Protein AF-A0A3C0GUS6-F1 (afdb_monomer)

Secondary structure (DSSP, 8-state):
---------------------------------PPPP-PPP--PPP-PPPPPPPPPPTTHHHHHTTHHHHHHTT-S-TT-EEEEEES---TT-TTTTTTEEEEEE-S-TTTS-TTSS-SS-HHHHHHHHHHPPPBTTB---S-TT-EEEEEE-S-SSPPPP-SSSS------

Solvent-accessible surface area (backbone atoms only — not comparable to full-atom values): 11322 Å² total; per-residue (Å²): 137,90,84,88,88,81,89,86,89,88,86,91,89,89,90,86,87,86,90,86,87,84,88,89,86,84,88,86,81,93,65,88,75,72,76,74,84,79,72,75,74,84,75,75,75,81,79,72,73,82,77,77,76,80,77,77,60,97,61,38,72,35,61,78,67,47,28,56,61,41,40,74,72,69,52,25,39,66,94,41,76,47,78,45,81,29,32,13,42,51,49,78,36,87,36,29,51,96,30,52,78,45,80,45,75,64,67,63,66,90,84,31,78,75,91,48,58,34,81,70,46,59,25,31,54,52,46,36,50,45,26,5,35,61,50,93,92,45,84,39,24,56,20,44,48,20,32,34,36,27,36,17,69,49,68,69,65,79,75,83,80,85,81,78,82,81,73,75,85,83,81,116

Nearest PDB structures (foldseek):
  7xr8-assembly1_A  TM=8.542E-01  e=1.790E-05  Thermaerobacillus caldiproteolyticus
  2x8j-assembly3_A  TM=8.701E-01  e=3.747E-05  Shouchella clausii
  2wwt-assembly3_D  TM=8.709E-01  e=3.747E-05  Shouchella clausii
  2x8j-assembly3_B  TM=8.499E-01  e=3.276E-05  Shouchella clausii
  2wwt-assembly2_E  TM=7.824E-01  e=9.589E-05  Shouchella clausii

Foldseek 3Di:
DDDDDDDDDDDDDDDDDDDDDDDDDDDDDDDPPPDDPPDPDPDDPPPDDPDDPDDDDLCVLCVVVVLVVCVVVVNQAAPAEDEQEEQFAQCVDVQNPVQEPEQAEPDPVVQAPPVGGGLPCPSNVVCFQDAGPDDDPRNTHSRVNYHYYYYRQDGNDDDDDPVPPPDDDRDD

pLDDT: mean 81.2, std 20.74, range [37.84, 98.75]

Radius of gyration: 34.0 Å; Cα contacts (8 Å, |Δi|>4): 224; chains: 1; bounding box: 56×94×73 Å

Structure (mmCIF, N/CA/C/O backbone):
data_AF-A0A3C0GUS6-F1
#
_entry.id   AF-A0A3C0GUS6-F1
#
loop_
_atom_site.group_PDB
_atom_site.id
_atom_site.type_symbol
_atom_site.label_atom_id
_atom_site.label_alt_id
_atom_site.label_comp_id
_atom_site.label_asym_id
_atom_site.label_entity_id
_atom_site.label_seq_id
_atom_site.pdbx_PDB_ins_code
_atom_site.Cartn_x
_atom_site.Cartn_y
_atom_site.Cartn_z
_atom_site.occupancy
_atom_site.B_iso_or_equiv
_atom_site.auth_seq_id
_atom_site.auth_comp_id
_atom_site.auth_asym_id
_atom_site.auth_atom_id
_atom_site.pdbx_PDB_model_num
ATOM 1 N N . MET A 1 1 ? -21.646 43.587 -47.429 1.00 38.09 1 MET A N 1
ATOM 2 C CA . MET A 1 1 ? -21.724 44.963 -46.894 1.00 38.09 1 MET A CA 1
ATOM 3 C C . MET A 1 1 ? -21.022 44.963 -45.548 1.00 38.09 1 MET A C 1
ATOM 5 O O . MET A 1 1 ? -21.454 44.274 -44.637 1.00 38.09 1 MET A O 1
ATOM 9 N N . ASN A 1 2 ? -19.867 45.623 -45.505 1.00 40.91 2 ASN A N 1
ATOM 10 C CA . ASN A 1 2 ? -18.884 45.625 -44.420 1.00 40.91 2 ASN A CA 1
ATOM 11 C C . ASN A 1 2 ? -19.363 46.454 -43.227 1.00 40.91 2 ASN A C 1
ATOM 13 O O . ASN A 1 2 ? -19.901 47.526 -43.487 1.00 40.91 2 ASN A O 1
ATOM 17 N N . LYS A 1 3 ? -19.004 46.072 -41.988 1.00 41.75 3 LYS A N 1
ATOM 18 C CA . LYS A 1 3 ? -18.404 46.990 -40.993 1.00 41.75 3 LYS A CA 1
ATOM 19 C C . LYS A 1 3 ? -17.460 46.227 -40.054 1.00 41.75 3 LYS A C 1
ATOM 21 O O . LYS A 1 3 ? -17.866 45.294 -39.374 1.00 41.75 3 LYS A O 1
ATOM 26 N N . ALA A 1 4 ? -16.198 46.647 -40.071 1.00 43.91 4 ALA A N 1
ATOM 27 C CA . ALA A 1 4 ? -15.125 46.238 -39.174 1.00 43.91 4 ALA A CA 1
ATOM 28 C C . ALA A 1 4 ? -15.256 46.936 -37.808 1.00 43.91 4 ALA A C 1
ATOM 30 O O . ALA A 1 4 ? -15.737 48.068 -37.746 1.00 43.91 4 ALA A O 1
ATOM 31 N N . VAL A 1 5 ? -14.763 46.303 -36.740 1.00 48.53 5 VAL A N 1
ATOM 32 C CA . VAL A 1 5 ? -14.508 46.958 -35.448 1.00 48.53 5 VAL A CA 1
ATOM 33 C C . VAL A 1 5 ? -13.008 46.879 -35.168 1.00 48.53 5 VAL A C 1
ATOM 35 O O . VAL A 1 5 ? -12.436 45.796 -35.084 1.00 48.53 5 VAL A O 1
ATOM 38 N N . VAL A 1 6 ? -12.381 48.053 -35.084 1.00 43.66 6 VAL A N 1
ATOM 39 C CA . VAL A 1 6 ? -10.967 48.298 -34.760 1.00 43.66 6 VAL A CA 1
ATOM 40 C C . VAL A 1 6 ? -10.899 48.802 -33.314 1.00 43.66 6 VAL A C 1
ATOM 42 O O . VAL A 1 6 ? -11.715 49.633 -32.924 1.00 43.66 6 VAL A O 1
ATOM 45 N N . GLY A 1 7 ? -9.955 48.280 -32.523 1.00 43.81 7 GLY A N 1
ATOM 46 C CA . GLY A 1 7 ? -9.803 48.566 -31.088 1.00 43.81 7 GLY A CA 1
ATOM 47 C C . GLY A 1 7 ? -8.958 49.794 -30.728 1.00 43.81 7 GLY A C 1
ATOM 48 O O . GLY A 1 7 ? -8.602 50.574 -31.607 1.00 43.81 7 GLY A O 1
ATOM 49 N N . ARG A 1 8 ? -8.604 49.925 -29.433 1.00 46.56 8 ARG A N 1
ATOM 50 C CA . ARG A 1 8 ? -7.311 50.440 -28.914 1.00 46.56 8 ARG A CA 1
ATOM 51 C C . ARG A 1 8 ? -7.270 50.548 -27.378 1.00 46.56 8 ARG A C 1
ATOM 53 O O . ARG A 1 8 ? -8.176 51.082 -26.752 1.00 46.56 8 ARG A O 1
ATOM 60 N N . THR A 1 9 ? -6.157 50.071 -26.827 1.00 46.44 9 THR A N 1
ATOM 61 C CA . THR A 1 9 ? -5.651 50.143 -25.444 1.00 46.44 9 THR A CA 1
ATOM 62 C C . THR A 1 9 ? -5.102 51.534 -25.089 1.00 46.44 9 THR A C 1
ATOM 64 O O . THR A 1 9 ? -4.479 52.148 -25.953 1.00 46.44 9 THR A O 1
ATOM 67 N N . VAL A 1 10 ? -5.209 51.982 -23.824 1.00 44.97 10 VAL A N 1
ATOM 68 C CA . VAL A 1 10 ? -4.349 53.038 -23.232 1.00 44.97 10 VAL A CA 1
ATOM 69 C C . VAL A 1 10 ? -4.018 52.716 -21.761 1.00 44.97 10 VAL A C 1
ATOM 71 O O . VAL A 1 10 ? -4.896 52.354 -20.983 1.00 44.97 10 VAL A O 1
ATOM 74 N N . LEU A 1 11 ? -2.730 52.850 -21.427 1.00 44.00 11 LEU A N 1
ATOM 75 C CA . LEU A 1 11 ? -2.020 52.618 -20.159 1.00 44.00 11 LEU A CA 1
ATOM 76 C C . LEU A 1 11 ? -1.743 53.974 -19.467 1.00 44.00 11 LEU A C 1
ATOM 78 O O . LEU A 1 11 ? -1.388 54.915 -20.176 1.00 44.00 11 LEU A O 1
ATOM 82 N N . VAL A 1 12 ? -1.825 54.089 -18.131 1.00 42.38 12 VAL A N 1
ATOM 83 C CA . VAL A 1 12 ? -1.342 55.277 -17.380 1.00 42.38 12 VAL A CA 1
ATOM 84 C C . VAL A 1 12 ? -0.708 54.873 -16.038 1.00 42.38 12 VAL A C 1
ATOM 86 O O . VAL A 1 12 ? -1.315 54.152 -15.250 1.00 42.38 12 VAL A O 1
ATOM 89 N N . THR A 1 13 ? 0.494 55.394 -15.774 1.00 44.88 13 THR A N 1
ATOM 90 C CA . THR A 1 13 ? 1.294 55.281 -14.538 1.00 44.88 13 THR A CA 1
ATOM 91 C C . THR A 1 13 ? 1.721 56.683 -14.082 1.00 44.88 13 THR A C 1
ATOM 93 O O . THR A 1 13 ? 2.068 57.481 -14.949 1.00 44.88 13 THR A O 1
ATOM 96 N N . ALA A 1 14 ? 1.752 56.949 -12.761 1.00 45.97 14 ALA A N 1
ATOM 97 C CA . ALA A 1 14 ? 2.754 57.755 -12.013 1.00 45.97 14 ALA A CA 1
ATOM 98 C C . ALA A 1 14 ? 2.178 58.427 -10.745 1.00 45.97 14 ALA A C 1
ATOM 100 O O . ALA A 1 14 ? 1.131 59.061 -10.825 1.00 45.97 14 ALA A O 1
ATOM 101 N N . MET A 1 15 ? 2.926 58.416 -9.625 1.00 41.88 15 MET A N 1
ATOM 102 C CA . MET A 1 15 ? 3.077 59.601 -8.755 1.00 41.88 15 MET A CA 1
ATOM 103 C C . MET A 1 15 ? 4.264 59.474 -7.776 1.00 41.88 15 MET A C 1
ATOM 105 O O . MET A 1 15 ? 4.502 58.413 -7.208 1.00 41.88 15 MET A O 1
ATOM 109 N N . ALA A 1 16 ? 4.994 60.580 -7.606 1.00 52.34 16 ALA A N 1
ATOM 110 C CA . ALA A 1 16 ? 6.194 60.771 -6.786 1.00 52.34 16 ALA A CA 1
ATOM 111 C C . ALA A 1 16 ? 5.937 61.808 -5.675 1.00 52.34 16 ALA A C 1
ATOM 113 O O . ALA A 1 16 ? 5.039 62.636 -5.826 1.00 52.34 16 ALA A O 1
ATOM 114 N N . ALA A 1 17 ? 6.765 61.841 -4.622 1.00 45.72 17 ALA A N 1
ATOM 115 C CA . ALA A 1 17 ? 6.873 63.005 -3.734 1.00 45.72 17 ALA A CA 1
ATOM 116 C C . ALA A 1 17 ? 8.248 63.090 -3.040 1.00 45.72 17 ALA A C 1
ATOM 118 O O . ALA A 1 17 ? 8.704 62.141 -2.408 1.00 45.72 17 ALA A O 1
ATOM 119 N N . ALA A 1 18 ? 8.870 64.264 -3.153 1.00 55.72 18 ALA A N 1
ATOM 120 C CA . ALA A 1 18 ? 9.989 64.767 -2.357 1.00 55.72 18 ALA A CA 1
ATOM 121 C C . ALA A 1 18 ? 9.461 65.874 -1.429 1.00 55.72 18 ALA A C 1
ATOM 123 O O . ALA A 1 18 ? 8.447 66.468 -1.777 1.00 55.72 18 ALA A O 1
ATOM 124 N N . LEU A 1 19 ? 10.152 66.209 -0.330 1.00 41.78 19 LEU A N 1
ATOM 125 C CA . LEU A 1 19 ? 10.257 67.593 0.165 1.00 41.78 19 LEU A CA 1
ATOM 126 C C . LEU A 1 19 ? 11.369 67.736 1.224 1.00 41.78 19 LEU A C 1
ATOM 128 O O . LEU A 1 19 ? 11.592 66.866 2.061 1.00 41.78 19 LEU A O 1
ATOM 132 N N . SER A 1 20 ? 12.064 68.863 1.136 1.00 59.78 20 SER A N 1
ATOM 133 C CA . SER A 1 20 ? 13.249 69.300 1.874 1.00 59.78 20 SER A CA 1
ATOM 134 C C . SER A 1 20 ? 12.923 70.313 2.980 1.00 59.78 20 SER A C 1
ATOM 136 O O . SER A 1 20 ? 11.960 71.060 2.831 1.00 59.78 20 SER A O 1
ATOM 138 N N . ALA A 1 21 ? 13.847 70.466 3.940 1.00 45.97 21 ALA A N 1
ATOM 139 C CA . ALA A 1 21 ? 14.522 71.735 4.291 1.00 45.97 21 ALA A CA 1
ATOM 140 C C . ALA A 1 21 ? 14.531 72.163 5.777 1.00 45.97 21 ALA A C 1
ATOM 142 O O . ALA A 1 21 ? 13.594 71.928 6.533 1.00 45.97 21 ALA A O 1
ATOM 143 N N . CYS A 1 22 ? 15.590 72.944 6.058 1.00 56.81 22 CYS A N 1
ATOM 144 C CA . CYS A 1 22 ? 15.828 73.916 7.138 1.00 56.81 22 CYS A CA 1
ATOM 145 C C . CYS A 1 22 ? 16.492 73.368 8.425 1.00 56.81 22 CYS A C 1
ATOM 147 O O . CYS A 1 22 ? 15.907 72.554 9.120 1.00 56.81 22 CYS A O 1
ATOM 149 N N . GLY A 1 23 ? 17.708 73.745 8.847 1.00 43.59 23 GLY A N 1
ATOM 150 C CA . GLY A 1 23 ? 18.653 74.769 8.382 1.00 43.59 23 GLY A CA 1
ATOM 151 C C . GLY A 1 23 ? 18.682 76.018 9.276 1.00 43.59 23 GLY A C 1
ATOM 152 O O . GLY A 1 23 ? 18.129 77.041 8.894 1.00 43.59 23 GLY A O 1
ATOM 153 N N . GLY A 1 24 ? 19.357 75.965 10.432 1.00 47.25 24 GLY A N 1
ATOM 154 C CA . GLY A 1 24 ? 19.627 77.146 11.264 1.00 47.25 24 GLY A CA 1
ATOM 155 C C . GLY A 1 24 ? 20.626 76.862 12.391 1.00 47.25 24 GLY A C 1
ATOM 156 O O . GLY A 1 24 ? 20.391 75.987 13.217 1.00 47.25 24 GLY A O 1
ATOM 157 N N . GLY A 1 25 ? 21.742 77.595 12.426 1.00 40.59 25 GLY A N 1
ATOM 158 C CA . GLY A 1 25 ? 22.754 77.524 13.482 1.00 40.59 25 GLY A CA 1
ATOM 159 C C . GLY A 1 25 ? 23.544 78.831 13.583 1.00 40.59 25 GLY A C 1
ATOM 160 O O . GLY A 1 25 ? 23.851 79.444 12.562 1.00 40.59 25 GLY A O 1
ATOM 161 N N . GLY A 1 26 ? 23.873 79.250 14.810 1.00 37.84 26 GLY A N 1
ATOM 162 C CA . GLY A 1 26 ? 24.715 80.418 15.067 1.00 37.84 26 GLY A CA 1
ATOM 163 C C . GLY A 1 26 ? 25.131 80.581 16.536 1.00 37.84 26 GLY A C 1
ATOM 164 O O . GLY A 1 26 ? 24.292 80.877 17.376 1.00 37.84 26 GLY A O 1
ATOM 165 N N . GLY A 1 27 ? 26.445 80.468 16.790 1.00 38.03 27 GLY A N 1
ATOM 166 C CA . GLY A 1 27 ? 27.194 81.322 17.729 1.00 38.03 27 GLY A CA 1
ATOM 167 C C . GLY A 1 27 ? 27.599 80.762 19.105 1.00 38.03 27 GLY A C 1
ATOM 168 O O . GLY A 1 27 ? 26.761 80.659 19.989 1.00 38.03 27 GLY A O 1
ATOM 169 N N . GLY A 1 28 ? 28.915 80.582 19.330 1.00 43.00 28 GLY A N 1
ATOM 170 C CA . GLY A 1 28 ? 29.538 80.856 20.642 1.00 43.00 28 GLY A CA 1
ATOM 171 C C . GLY A 1 28 ? 30.415 79.770 21.295 1.00 43.00 28 GLY A C 1
ATOM 172 O O . GLY A 1 28 ? 29.927 78.962 22.067 1.00 43.00 28 GLY A O 1
ATOM 173 N N . SER A 1 29 ? 31.729 79.848 21.055 1.00 47.28 29 SER A N 1
ATOM 174 C CA . SER A 1 29 ? 32.844 79.655 22.011 1.00 47.28 29 SER A CA 1
ATOM 175 C C . SER A 1 29 ? 32.911 78.427 22.956 1.00 47.28 29 SER A C 1
ATOM 177 O O . SER A 1 29 ? 32.345 78.410 24.041 1.00 47.28 29 SER A O 1
ATOM 179 N N . ASN A 1 30 ? 33.799 77.489 22.598 1.00 47.06 30 ASN A N 1
ATOM 180 C CA . ASN A 1 30 ? 34.805 76.786 23.428 1.00 47.06 30 ASN A CA 1
ATOM 181 C C . ASN A 1 30 ? 34.423 76.113 24.764 1.00 47.06 30 ASN A C 1
ATOM 183 O O . ASN A 1 30 ? 35.280 75.970 25.638 1.00 47.06 30 ASN A O 1
ATOM 187 N N . VAL A 1 31 ? 33.212 75.585 24.902 1.00 46.47 31 VAL A N 1
ATOM 188 C CA . VAL A 1 31 ? 32.978 74.463 25.825 1.00 46.47 31 VAL A CA 1
ATOM 189 C C . VAL A 1 31 ? 33.276 73.183 25.046 1.00 46.47 31 VAL A C 1
ATOM 191 O O . VAL A 1 31 ? 32.779 73.020 23.931 1.00 46.47 31 VAL A O 1
ATOM 194 N N . ARG A 1 32 ? 34.092 72.267 25.586 1.00 45.47 32 ARG A N 1
ATOM 195 C CA . ARG A 1 32 ? 34.068 70.882 25.097 1.00 45.47 32 ARG A CA 1
ATOM 196 C C . ARG A 1 32 ? 32.645 70.376 25.322 1.00 45.47 32 ARG A C 1
ATOM 198 O O . ARG A 1 32 ? 32.280 70.057 26.447 1.00 45.47 32 ARG A O 1
ATOM 205 N N . VAL A 1 33 ? 31.830 70.373 24.272 1.00 55.00 33 VAL A N 1
ATOM 206 C CA . VAL A 1 33 ? 30.597 69.595 24.261 1.00 55.00 33 VAL A CA 1
ATOM 207 C C . VAL A 1 33 ? 31.069 68.162 24.115 1.00 55.00 33 VAL A C 1
ATOM 209 O O . VAL A 1 33 ? 31.346 67.703 23.007 1.00 55.00 33 VAL A O 1
ATOM 212 N N . ASP A 1 34 ? 31.253 67.482 25.242 1.00 61.50 34 ASP A N 1
ATOM 213 C CA . ASP A 1 34 ? 31.293 66.030 25.201 1.00 61.50 34 ASP A CA 1
ATOM 214 C C . ASP A 1 34 ? 29.993 65.590 24.508 1.00 61.50 34 ASP A C 1
ATOM 216 O O . ASP A 1 34 ? 28.919 66.097 24.861 1.00 61.50 34 ASP A O 1
ATOM 220 N N . PRO A 1 35 ? 30.061 64.750 23.459 1.00 67.44 35 PRO A N 1
ATOM 221 C CA . PRO A 1 35 ? 28.858 64.325 22.769 1.00 67.44 35 PRO A CA 1
ATOM 222 C C . PRO A 1 35 ? 27.906 63.710 23.803 1.00 67.44 35 PRO A C 1
ATOM 224 O O . PRO A 1 35 ? 28.364 62.951 24.666 1.00 67.44 35 PRO A O 1
ATOM 227 N N . PRO A 1 36 ? 26.597 64.031 23.756 1.00 66.88 36 PRO A N 1
ATOM 228 C CA . PRO A 1 36 ? 25.639 63.356 24.614 1.00 66.88 36 PRO A CA 1
ATOM 229 C C . PRO A 1 36 ? 25.798 61.844 24.412 1.00 66.88 36 PRO A C 1
ATOM 231 O O . PRO A 1 36 ? 26.116 61.423 23.293 1.00 66.88 36 PRO A O 1
ATOM 234 N N . PRO A 1 37 ? 25.604 61.021 25.458 1.00 70.44 37 PRO A N 1
ATOM 235 C CA . PRO A 1 37 ? 25.671 59.575 25.321 1.00 70.44 37 PRO A CA 1
ATOM 236 C C . PRO A 1 37 ? 24.841 59.144 24.111 1.00 70.44 37 PRO A C 1
ATOM 238 O O . PRO A 1 37 ? 23.633 59.388 24.070 1.00 70.44 37 PRO A O 1
ATOM 241 N N . VAL A 1 38 ? 25.488 58.559 23.099 1.00 64.81 38 VAL A N 1
ATOM 242 C CA . VAL A 1 38 ? 24.761 57.995 21.963 1.00 64.81 38 VAL A CA 1
ATOM 243 C C . VAL A 1 38 ? 23.914 56.862 22.519 1.00 64.81 38 VAL A C 1
ATOM 245 O O . VAL A 1 38 ? 24.427 55.858 23.011 1.00 64.81 38 VAL A O 1
ATOM 248 N N . THR A 1 39 ? 22.598 57.049 22.521 1.00 64.31 39 THR A N 1
ATOM 249 C CA . THR A 1 39 ? 21.688 55.945 22.800 1.00 64.31 39 THR A CA 1
ATOM 250 C C . THR A 1 39 ? 21.910 54.930 21.679 1.00 64.31 39 THR A C 1
ATOM 252 O O . THR A 1 39 ? 21.934 55.334 20.511 1.00 64.31 39 THR A O 1
ATOM 255 N N . PRO A 1 40 ? 22.118 53.637 21.982 1.00 70.50 40 PRO A N 1
ATOM 256 C CA . PRO A 1 40 ? 22.145 52.622 20.942 1.00 70.50 40 PRO A CA 1
ATOM 257 C C . PRO A 1 40 ? 20.878 52.767 20.087 1.00 70.50 40 PRO A C 1
ATOM 259 O O . PRO A 1 40 ? 19.811 53.031 20.656 1.00 70.50 40 PRO A O 1
ATOM 262 N N . PRO A 1 41 ? 20.959 52.628 18.751 1.00 71.00 41 PRO A N 1
ATOM 263 C CA . PRO A 1 41 ? 19.758 52.597 17.927 1.00 71.00 41 PRO A CA 1
ATOM 264 C C . PRO A 1 41 ? 18.796 51.549 18.505 1.00 71.00 41 PRO A C 1
ATOM 266 O O . PRO A 1 41 ? 19.272 50.501 18.957 1.00 71.00 41 PRO A O 1
ATOM 269 N N . PRO A 1 42 ? 17.476 51.816 18.543 1.00 66.25 42 PRO A N 1
ATOM 270 C CA . PRO A 1 42 ? 16.517 50.860 19.073 1.00 66.25 42 PRO A CA 1
ATOM 271 C C . PRO A 1 42 ? 16.723 49.533 18.349 1.00 66.25 42 PRO A C 1
ATOM 273 O O . PRO A 1 42 ? 16.567 49.442 17.130 1.00 66.25 42 PRO A O 1
ATOM 276 N N . THR A 1 43 ? 17.140 48.514 19.095 1.00 60.91 43 THR A N 1
ATOM 277 C CA . THR A 1 43 ? 17.227 47.160 18.575 1.00 60.91 43 THR A CA 1
ATOM 278 C C . THR A 1 43 ? 15.809 46.755 18.207 1.00 60.91 43 THR A C 1
ATOM 280 O O . THR A 1 43 ? 14.924 46.693 19.060 1.00 60.91 43 THR A O 1
ATOM 283 N N . THR A 1 44 ? 15.560 46.531 16.916 1.00 61.56 44 THR A N 1
ATOM 284 C CA . THR A 1 44 ? 14.322 45.887 16.480 1.00 61.56 44 THR A CA 1
ATOM 285 C C . THR A 1 44 ? 14.178 44.591 17.278 1.00 61.56 44 THR A C 1
ATOM 287 O O . THR A 1 44 ? 15.144 43.817 17.306 1.00 61.56 44 THR A O 1
ATOM 290 N N . PRO A 1 45 ? 13.035 44.345 17.947 1.00 68.31 45 PRO A N 1
ATOM 291 C CA . PRO A 1 45 ? 12.797 43.078 18.617 1.00 68.31 45 PRO A CA 1
ATOM 292 C C . PRO A 1 45 ? 13.096 41.930 17.648 1.00 68.31 45 PRO A C 1
ATOM 294 O O . PRO A 1 45 ? 12.747 42.048 16.469 1.00 68.31 45 PRO A O 1
ATOM 297 N N . PRO A 1 46 ? 13.738 40.840 18.100 1.00 63.84 46 PRO A N 1
ATOM 298 C CA . PRO A 1 46 ? 13.943 39.678 17.255 1.00 63.84 46 PRO A CA 1
ATOM 299 C C . PRO A 1 46 ? 12.586 39.235 16.710 1.00 63.84 46 PRO A C 1
ATOM 301 O O . PRO A 1 46 ? 11.699 38.862 17.478 1.00 63.84 46 PRO A O 1
ATOM 304 N N . THR A 1 47 ? 12.400 39.290 15.394 1.00 63.81 47 THR A N 1
ATOM 305 C CA . THR A 1 47 ? 11.271 38.621 14.758 1.00 63.81 47 THR A CA 1
ATOM 306 C C . THR A 1 47 ? 11.529 37.130 14.899 1.00 63.81 47 THR A C 1
ATOM 308 O O . THR A 1 47 ? 12.373 36.556 14.214 1.00 63.81 47 THR A O 1
ATOM 311 N N . THR A 1 48 ? 10.867 36.494 15.865 1.00 64.75 48 THR A N 1
ATOM 312 C CA . THR A 1 48 ? 10.908 35.037 15.975 1.00 64.75 48 THR A CA 1
ATOM 313 C C . THR A 1 48 ? 10.337 34.471 14.673 1.00 64.75 48 THR A C 1
ATOM 315 O O . THR A 1 48 ? 9.237 34.876 14.284 1.00 64.75 48 THR A O 1
ATOM 318 N N . PRO A 1 49 ? 11.057 33.579 13.968 1.00 69.56 49 PRO A N 1
ATOM 319 C CA . PRO A 1 49 ? 10.484 32.869 12.836 1.00 69.56 49 PRO A CA 1
ATOM 320 C C . PRO A 1 49 ? 9.180 32.197 13.279 1.00 69.56 49 PRO A C 1
ATOM 322 O O . PRO A 1 49 ? 9.131 31.697 14.409 1.00 69.56 49 PRO A O 1
ATOM 325 N N . PRO A 1 50 ? 8.127 32.177 12.444 1.00 72.38 50 PRO A N 1
ATOM 326 C CA . PRO A 1 50 ? 6.906 31.467 12.789 1.00 72.38 50 PRO A CA 1
ATOM 327 C C . PRO A 1 50 ? 7.261 30.024 13.157 1.00 72.38 50 PRO A C 1
ATOM 329 O O . PRO A 1 50 ? 7.963 29.333 12.415 1.00 72.38 50 PRO A O 1
ATOM 332 N N . THR A 1 51 ? 6.827 29.588 14.337 1.00 77.44 51 THR A N 1
ATOM 333 C CA . THR A 1 51 ? 7.044 28.221 14.802 1.00 77.44 51 THR A CA 1
ATOM 334 C C . THR A 1 51 ? 6.341 27.264 13.847 1.00 77.44 51 THR A C 1
ATOM 336 O O . THR A 1 51 ? 5.140 27.383 13.601 1.00 77.44 51 THR A O 1
ATOM 339 N N . LYS A 1 52 ? 7.101 26.317 13.285 1.00 78.12 52 LYS A N 1
ATOM 340 C CA . LYS A 1 52 ? 6.552 25.231 12.467 1.00 78.12 52 LYS A CA 1
ATOM 341 C C . LYS A 1 52 ? 5.451 24.522 13.277 1.00 78.12 52 LYS A C 1
ATOM 343 O O . LYS A 1 52 ? 5.697 24.223 14.449 1.00 78.12 52 LYS A O 1
ATOM 348 N N . PRO A 1 53 ? 4.267 24.253 12.695 1.00 81.19 53 PRO A N 1
ATOM 349 C CA . PRO A 1 53 ? 3.242 23.469 13.369 1.00 81.19 53 PRO A CA 1
ATOM 350 C C . PRO A 1 53 ? 3.811 22.133 13.866 1.00 81.19 53 PRO A C 1
ATOM 352 O O . PRO A 1 53 ? 4.693 21.572 13.206 1.00 81.19 53 PRO A O 1
ATOM 355 N N . PRO A 1 54 ? 3.339 21.618 15.012 1.00 87.38 54 PRO A N 1
ATOM 356 C CA . PRO A 1 54 ? 3.738 20.295 15.468 1.00 87.38 54 PRO A CA 1
ATOM 357 C C . PRO A 1 54 ? 3.377 19.251 14.406 1.00 87.38 54 PRO A C 1
ATOM 359 O O . PRO A 1 54 ? 2.301 19.315 13.807 1.00 87.38 54 PRO A O 1
ATOM 362 N N . GLU A 1 55 ? 4.285 18.304 14.173 1.00 88.44 55 GLU A N 1
ATOM 363 C CA . GLU A 1 55 ? 4.010 17.176 13.283 1.00 88.44 55 GLU A CA 1
ATOM 364 C C . GLU A 1 55 ? 2.849 16.338 13.836 1.00 88.44 55 GLU A C 1
ATOM 366 O O . GLU A 1 55 ? 2.737 16.181 15.060 1.00 88.44 55 GLU A O 1
ATOM 371 N N . PRO A 1 56 ? 1.985 15.786 12.967 1.00 88.69 56 PRO A N 1
ATOM 372 C CA . PRO A 1 56 ? 0.954 14.857 13.396 1.00 88.69 56 PRO A CA 1
ATOM 373 C C . PRO A 1 56 ? 1.543 13.649 14.133 1.00 88.69 56 PRO A C 1
ATOM 375 O O . PRO A 1 56 ? 2.682 13.238 13.901 1.00 88.69 56 PRO A O 1
ATOM 378 N N . ALA A 1 57 ? 0.732 13.044 15.002 1.00 91.31 57 ALA A N 1
ATOM 379 C CA . ALA A 1 57 ? 1.077 11.773 15.623 1.00 91.31 57 ALA A CA 1
ATOM 380 C C . ALA A 1 57 ? 1.307 10.681 14.562 1.00 91.31 57 ALA A C 1
ATOM 382 O O . ALA A 1 57 ? 0.730 10.712 13.475 1.00 91.31 57 ALA A O 1
ATOM 383 N N . PHE A 1 58 ? 2.129 9.686 14.895 1.00 90.00 58 PHE A N 1
ATOM 384 C CA . PHE A 1 58 ? 2.497 8.604 13.975 1.00 90.00 58 PHE A CA 1
ATOM 385 C C . PHE A 1 58 ? 1.297 7.768 13.485 1.00 90.00 58 PHE A C 1
ATOM 387 O O . PHE A 1 58 ? 1.335 7.193 12.403 1.00 90.00 58 PHE A O 1
ATOM 394 N N . ASP A 1 59 ? 0.216 7.733 14.261 1.00 92.88 59 ASP A N 1
ATOM 395 C CA . ASP A 1 59 ? -1.049 7.054 13.974 1.00 92.88 59 ASP A CA 1
ATOM 396 C C . ASP A 1 59 ? -2.168 8.019 13.541 1.00 92.88 59 ASP A C 1
ATOM 398 O O . ASP A 1 59 ? -3.348 7.650 13.501 1.00 92.88 59 ASP A O 1
ATOM 402 N N . ALA A 1 60 ? -1.823 9.268 13.209 1.00 94.19 60 ALA A N 1
ATOM 403 C CA . ALA A 1 60 ? -2.798 10.302 12.889 1.00 94.19 60 ALA A CA 1
ATOM 404 C C . ALA A 1 60 ? -3.712 9.912 11.719 1.00 94.19 60 ALA A C 1
ATOM 406 O O . ALA A 1 60 ? -4.866 10.336 11.702 1.00 94.19 60 ALA A O 1
ATOM 407 N N . HIS A 1 61 ? -3.260 9.069 10.781 1.00 95.19 61 HIS A N 1
ATOM 408 C CA . HIS A 1 61 ? -4.105 8.581 9.685 1.00 95.19 61 HIS A CA 1
ATOM 409 C C . HIS A 1 61 ? -5.328 7.817 10.194 1.00 95.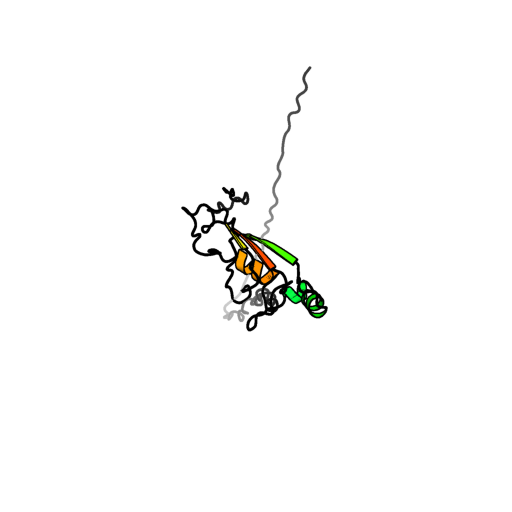19 61 HIS A C 1
ATOM 411 O O . HIS A 1 61 ? -6.403 7.968 9.620 1.00 95.19 61 HIS A O 1
ATOM 417 N N . LEU A 1 62 ? -5.215 7.053 11.285 1.00 96.00 62 LEU A N 1
ATOM 418 C CA . LEU A 1 62 ? -6.349 6.326 11.866 1.00 96.00 62 LEU A CA 1
ATOM 419 C C . LEU A 1 62 ? -7.309 7.257 12.604 1.00 96.00 62 LEU A C 1
ATOM 421 O O . LEU A 1 62 ? -8.522 7.043 12.575 1.00 96.00 62 LEU A O 1
ATOM 425 N N . THR A 1 63 ? -6.771 8.290 13.249 1.00 93.75 63 THR A N 1
ATOM 426 C CA . THR A 1 63 ? -7.565 9.269 13.996 1.00 93.75 63 THR A CA 1
ATOM 427 C C . THR A 1 63 ? -8.308 10.207 13.050 1.00 93.75 63 THR A C 1
ATOM 429 O O . THR A 1 63 ? -9.520 10.367 13.164 1.00 93.75 63 THR A O 1
ATOM 432 N N . ILE A 1 64 ? -7.621 10.787 12.067 1.00 94.44 64 ILE A N 1
ATOM 433 C CA . ILE A 1 64 ? -8.204 11.757 11.129 1.00 94.44 64 ILE A CA 1
ATOM 434 C C . ILE A 1 64 ? -9.302 11.107 10.274 1.00 94.44 64 ILE A C 1
ATOM 436 O O . ILE A 1 64 ? -10.316 11.738 9.994 1.00 94.44 64 ILE A O 1
ATOM 440 N N . THR A 1 65 ? -9.141 9.834 9.904 1.00 96.44 65 THR A N 1
ATOM 441 C CA . THR A 1 65 ? -10.136 9.088 9.109 1.00 96.44 65 THR A CA 1
ATOM 442 C C . THR A 1 65 ? -11.205 8.385 9.948 1.00 96.44 65 THR A C 1
ATOM 444 O O . THR A 1 65 ? -12.125 7.801 9.383 1.00 96.44 65 THR A O 1
ATOM 447 N N . GLN A 1 66 ? -11.087 8.404 11.282 1.00 96.19 66 GLN A N 1
ATOM 448 C CA . GLN A 1 66 ? -11.922 7.626 12.210 1.00 96.19 66 GLN A CA 1
ATOM 449 C C . GLN A 1 66 ? -11.863 6.098 11.991 1.00 96.19 66 GLN A C 1
ATOM 451 O O . GLN A 1 66 ? -12.710 5.354 12.495 1.00 96.19 66 GLN A O 1
ATOM 456 N N . ALA A 1 67 ? -10.833 5.593 11.304 1.00 96.88 67 ALA A N 1
ATOM 457 C CA . ALA A 1 67 ? -10.657 4.164 11.052 1.00 96.88 67 ALA A CA 1
ATOM 458 C C . ALA A 1 67 ? -10.490 3.350 12.345 1.00 96.88 67 ALA A C 1
ATOM 460 O O . ALA A 1 67 ? -10.924 2.202 12.409 1.00 96.88 67 ALA A O 1
ATOM 461 N N . GLY A 1 68 ? -9.918 3.938 13.404 1.00 95.25 68 GLY A N 1
ATOM 462 C CA . GLY A 1 68 ? -9.782 3.262 14.701 1.00 95.25 68 GLY A CA 1
ATOM 463 C C . GLY A 1 68 ? -11.128 2.842 15.311 1.00 95.25 68 GLY A C 1
ATOM 464 O O . GLY A 1 68 ? -11.253 1.728 15.829 1.00 95.25 68 GLY A O 1
ATOM 465 N N . ALA A 1 69 ? -12.156 3.689 15.190 1.00 95.56 69 ALA A N 1
ATOM 466 C CA . ALA A 1 69 ? -13.500 3.384 15.677 1.00 95.56 69 ALA A CA 1
ATOM 467 C C . ALA A 1 69 ? -14.152 2.260 14.857 1.00 95.56 69 ALA A C 1
ATOM 469 O O . ALA A 1 69 ? -14.692 1.314 15.430 1.00 95.56 69 ALA A O 1
ATOM 470 N N . ALA A 1 70 ? -14.033 2.317 13.525 1.00 96.56 70 ALA A N 1
ATOM 471 C CA . ALA A 1 70 ? -14.540 1.274 12.632 1.00 96.56 70 ALA A CA 1
ATOM 472 C C . ALA A 1 70 ? -13.878 -0.086 12.916 1.00 96.56 70 ALA A C 1
ATOM 474 O O . ALA A 1 70 ? -14.569 -1.084 13.120 1.00 96.56 70 ALA A O 1
ATOM 475 N N . ARG A 1 71 ? -12.546 -0.105 13.042 1.00 95.81 71 ARG A N 1
ATOM 476 C CA . ARG A 1 71 ? -11.772 -1.308 13.383 1.00 95.81 71 ARG A CA 1
ATOM 477 C C . ARG A 1 71 ? -12.183 -1.888 14.738 1.00 95.81 71 ARG A C 1
ATOM 479 O O . ARG A 1 71 ? -12.350 -3.097 14.847 1.00 95.81 71 ARG A O 1
ATOM 486 N N . THR A 1 72 ? -12.402 -1.046 15.752 1.00 95.69 72 THR A N 1
ATOM 487 C CA . THR A 1 72 ? -12.879 -1.486 17.082 1.00 95.69 72 THR A CA 1
ATOM 488 C C . THR A 1 72 ? -14.283 -2.095 17.021 1.00 95.69 72 THR A C 1
ATOM 490 O O . THR A 1 72 ? -14.582 -3.029 17.758 1.00 95.69 72 THR A O 1
ATOM 493 N N . ALA A 1 73 ? -15.127 -1.625 16.100 1.00 96.94 73 ALA A N 1
ATOM 494 C CA . ALA A 1 73 ? -16.436 -2.21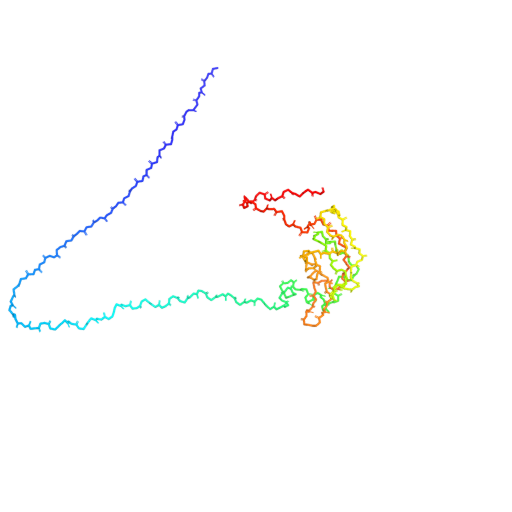2 15.821 1.00 96.94 73 ALA A CA 1
ATOM 495 C C . ALA A 1 73 ? -16.373 -3.496 14.962 1.00 96.94 73 ALA A C 1
ATOM 497 O O . ALA A 1 73 ? -17.414 -4.022 14.575 1.00 96.94 73 ALA A O 1
ATOM 498 N N . GLY A 1 74 ? -15.174 -4.003 14.646 1.00 96.31 74 GLY A N 1
ATOM 499 C CA . GLY A 1 74 ? -14.973 -5.193 13.815 1.00 96.31 74 GLY A CA 1
ATOM 500 C C . GLY A 1 74 ? -15.032 -4.934 12.306 1.00 96.31 74 GLY A C 1
ATOM 501 O O . GLY A 1 74 ? -15.040 -5.882 11.525 1.00 96.31 74 GLY A O 1
ATOM 502 N N . LEU A 1 75 ? -15.066 -3.670 11.875 1.00 97.44 75 LEU A N 1
ATOM 503 C CA . LEU A 1 75 ? -15.045 -3.280 10.466 1.00 97.44 75 LEU A CA 1
ATOM 504 C C . LEU A 1 75 ? -13.598 -3.012 10.037 1.00 97.44 75 LEU A C 1
ATOM 506 O O . LEU A 1 75 ? -13.105 -1.889 10.119 1.00 97.44 75 LEU A O 1
ATOM 510 N N . ASP A 1 76 ? -12.904 -4.059 9.601 1.00 96.81 76 ASP A N 1
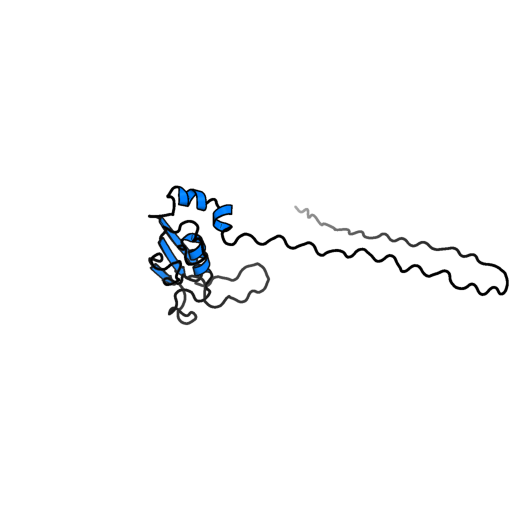ATOM 511 C CA . ASP A 1 76 ? -11.480 -4.013 9.241 1.00 96.81 76 ASP A CA 1
ATOM 512 C C . ASP A 1 76 ? -11.203 -4.246 7.745 1.00 96.81 76 ASP A C 1
ATOM 514 O O . ASP A 1 76 ? -10.046 -4.296 7.331 1.00 96.81 76 ASP A O 1
ATOM 518 N N . GLY A 1 77 ? -12.254 -4.390 6.933 1.00 97.62 77 GLY A N 1
ATOM 519 C CA . GLY A 1 77 ? -12.156 -4.662 5.497 1.00 97.62 77 GLY A CA 1
ATOM 520 C C . GLY A 1 77 ? -12.038 -6.141 5.125 1.00 97.62 77 GLY A C 1
ATOM 521 O O . GLY A 1 77 ? -11.812 -6.446 3.955 1.00 97.62 77 GLY A O 1
ATOM 522 N N . THR A 1 78 ? -12.214 -7.069 6.071 1.00 98.00 78 THR A N 1
ATOM 523 C CA . THR A 1 78 ? -12.286 -8.507 5.770 1.00 98.00 78 THR A CA 1
ATOM 524 C C . THR A 1 78 ? -13.310 -8.795 4.665 1.00 98.00 78 THR A C 1
ATOM 526 O O . THR A 1 78 ? -14.452 -8.341 4.709 1.00 98.00 78 THR A O 1
ATOM 529 N N . GLY A 1 79 ? -12.891 -9.558 3.652 1.00 97.56 79 GLY A N 1
ATOM 530 C CA . GLY A 1 79 ? -13.710 -9.888 2.479 1.00 97.56 79 GLY A CA 1
ATOM 531 C C . GLY A 1 79 ? -13.666 -8.852 1.347 1.00 97.56 79 GLY A C 1
ATOM 532 O O . GLY A 1 79 ? -14.209 -9.112 0.274 1.00 97.56 79 GLY A O 1
ATOM 533 N N . VAL A 1 80 ? -12.987 -7.716 1.540 1.00 98.44 80 VAL A N 1
ATOM 534 C CA . VAL A 1 80 ? -12.791 -6.679 0.516 1.00 98.44 80 VAL A CA 1
ATOM 535 C C . VAL A 1 80 ? -11.423 -6.833 -0.151 1.00 98.44 80 VAL A C 1
ATOM 537 O O . VAL A 1 80 ? -10.436 -7.210 0.485 1.00 98.44 80 VAL A O 1
ATOM 540 N N . ARG A 1 81 ? -11.354 -6.514 -1.449 1.00 98.25 81 ARG A N 1
ATOM 541 C CA . ARG A 1 81 ? -10.100 -6.394 -2.204 1.00 98.25 81 ARG A CA 1
ATOM 542 C C . ARG A 1 81 ? -9.880 -4.951 -2.632 1.00 98.25 81 ARG A C 1
ATOM 544 O O . ARG A 1 81 ? -10.786 -4.330 -3.181 1.00 98.25 81 ARG A O 1
ATOM 551 N N . ILE A 1 82 ? -8.667 -4.458 -2.428 1.00 98.62 82 ILE A N 1
ATOM 552 C CA . ILE A 1 82 ? -8.214 -3.136 -2.853 1.00 98.62 82 ILE A CA 1
ATOM 553 C C . ILE A 1 82 ? -7.266 -3.324 -4.039 1.00 98.62 82 ILE A C 1
ATOM 555 O O . ILE A 1 82 ? -6.260 -4.030 -3.942 1.00 98.62 82 ILE A O 1
ATOM 559 N N . GLY A 1 83 ? -7.610 -2.711 -5.170 1.00 98.44 83 GLY A N 1
ATOM 560 C CA . GLY A 1 83 ? -6.737 -2.629 -6.337 1.00 98.44 83 GLY A CA 1
ATOM 561 C C . GLY A 1 83 ? -5.787 -1.442 -6.204 1.00 98.44 83 GLY A C 1
ATOM 562 O O . GLY A 1 83 ? -6.253 -0.311 -6.100 1.00 98.44 83 GLY A O 1
ATOM 563 N N . VAL A 1 84 ? -4.479 -1.690 -6.215 1.00 98.44 84 VAL A N 1
ATOM 564 C CA . VAL A 1 84 ? -3.440 -0.652 -6.155 1.00 98.44 84 VAL A CA 1
ATOM 565 C C . VAL A 1 84 ? -2.816 -0.507 -7.537 1.00 98.44 84 VAL A C 1
ATOM 567 O O . VAL A 1 84 ? -2.082 -1.390 -7.978 1.00 98.44 84 VAL A O 1
ATOM 570 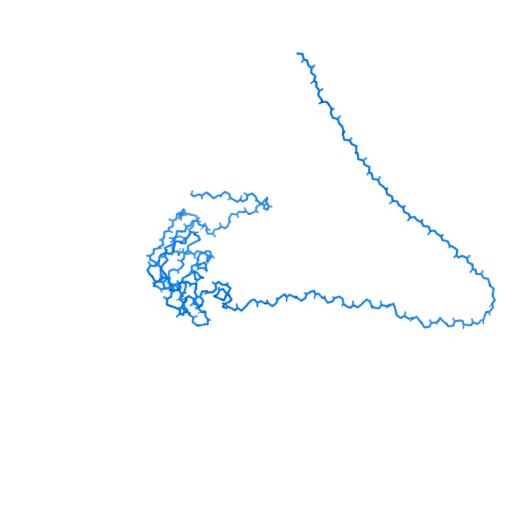N N . VAL A 1 85 ? -3.131 0.593 -8.219 1.00 98.19 85 VAL A N 1
ATOM 571 C CA . VAL A 1 85 ? -2.587 0.940 -9.539 1.00 98.19 85 VAL A CA 1
ATOM 572 C C . VAL A 1 85 ? -1.485 1.981 -9.339 1.00 98.19 85 VAL A C 1
ATOM 574 O O . VAL A 1 85 ? -1.785 3.159 -9.178 1.00 98.19 85 VAL A O 1
ATOM 577 N N . ASP A 1 86 ? -0.229 1.539 -9.260 1.00 97.38 86 ASP A N 1
ATOM 578 C CA . ASP A 1 86 ? 0.893 2.380 -8.804 1.00 97.38 86 ASP A CA 1
ATOM 579 C C . ASP A 1 86 ? 2.251 1.833 -9.314 1.00 97.38 86 ASP A C 1
ATOM 581 O O . ASP A 1 86 ? 2.317 1.217 -10.380 1.00 97.38 86 ASP A O 1
ATOM 585 N N . SER A 1 87 ? 3.348 2.030 -8.578 1.00 97.38 87 SER A N 1
ATOM 586 C CA . SER A 1 87 ? 4.696 1.525 -8.877 1.00 97.38 87 SER A CA 1
ATOM 587 C C . SER A 1 87 ? 4.918 0.044 -8.573 1.00 97.38 87 SER A C 1
ATOM 589 O O . SER A 1 87 ? 5.982 -0.494 -8.875 1.00 97.38 87 SER A O 1
ATOM 591 N N . GLY A 1 88 ? 3.909 -0.631 -8.025 1.00 98.12 88 GLY A N 1
ATOM 592 C CA . GLY A 1 88 ? 3.979 -2.014 -7.560 1.00 98.12 88 GLY 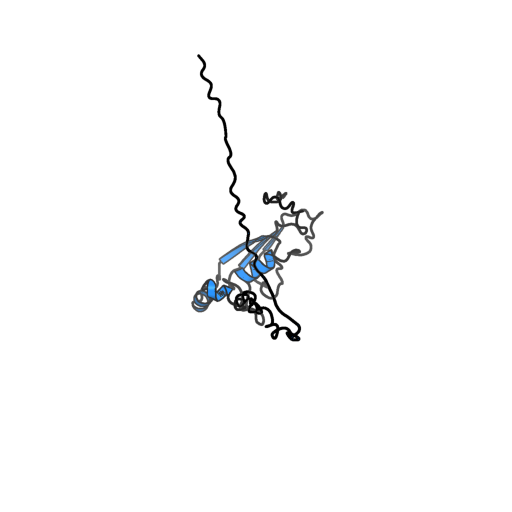A CA 1
ATOM 593 C C . GLY A 1 88 ? 3.717 -2.121 -6.062 1.00 98.12 88 GLY A C 1
ATOM 594 O O . GLY A 1 88 ? 3.456 -1.123 -5.398 1.00 98.12 88 GLY A O 1
ATOM 595 N N . VAL A 1 89 ? 3.745 -3.343 -5.526 1.00 98.75 89 VAL A N 1
ATOM 596 C CA . VAL A 1 89 ? 3.601 -3.594 -4.084 1.00 98.75 89 VAL A CA 1
ATOM 597 C C . VAL A 1 89 ? 4.502 -4.751 -3.668 1.00 98.75 89 VAL A C 1
ATOM 599 O O . VAL A 1 89 ? 4.295 -5.880 -4.115 1.00 98.75 89 VAL A O 1
ATOM 602 N N . VAL A 1 90 ? 5.453 -4.505 -2.763 1.00 98.38 90 VAL A N 1
ATOM 603 C CA . VAL A 1 90 ? 6.313 -5.555 -2.192 1.00 98.38 90 VAL A CA 1
ATOM 604 C C . VAL A 1 90 ? 5.476 -6.540 -1.369 1.00 98.38 90 VAL A C 1
ATOM 606 O O . VAL A 1 90 ? 5.074 -6.256 -0.239 1.00 98.38 90 VAL A O 1
ATOM 609 N N . ARG A 1 91 ? 5.213 -7.730 -1.927 1.00 97.12 91 ARG A N 1
ATOM 610 C CA . ARG A 1 91 ? 4.254 -8.693 -1.349 1.00 97.12 91 ARG A CA 1
ATOM 611 C C . ARG A 1 91 ? 4.690 -9.299 -0.017 1.00 97.12 91 ARG A C 1
ATOM 613 O O . ARG A 1 91 ? 3.848 -9.708 0.773 1.00 97.12 91 ARG A O 1
ATOM 620 N N . ASN A 1 92 ? 5.998 -9.365 0.215 1.00 96.69 92 ASN A N 1
ATOM 621 C CA . ASN A 1 92 ? 6.620 -9.911 1.420 1.00 96.69 92 ASN A CA 1
ATOM 622 C C . ASN A 1 92 ? 7.041 -8.817 2.415 1.00 96.69 92 ASN A C 1
ATOM 624 O O . ASN A 1 92 ? 7.802 -9.092 3.343 1.00 96.69 92 ASN A O 1
ATOM 628 N N . HIS A 1 93 ? 6.563 -7.578 2.243 1.00 97.50 93 HIS A N 1
ATOM 629 C CA . HIS A 1 93 ? 6.757 -6.538 3.246 1.00 97.50 93 HIS A CA 1
ATOM 630 C C . HIS A 1 93 ? 6.103 -6.967 4.566 1.00 97.50 93 HIS A C 1
ATOM 632 O O . HIS A 1 93 ? 5.011 -7.535 4.559 1.00 97.50 93 HIS A O 1
ATOM 638 N N . ALA A 1 94 ? 6.724 -6.692 5.715 1.00 97.38 94 ALA A N 1
ATOM 639 C CA . ALA A 1 94 ? 6.264 -7.235 6.997 1.00 97.38 94 ALA A CA 1
ATOM 640 C C . ALA A 1 94 ? 4.788 -6.899 7.303 1.00 97.38 94 ALA A C 1
ATOM 642 O O . ALA A 1 94 ? 4.049 -7.734 7.828 1.00 97.38 94 ALA A O 1
ATOM 643 N N . SER A 1 95 ? 4.325 -5.706 6.926 1.00 97.44 95 SER A N 1
ATO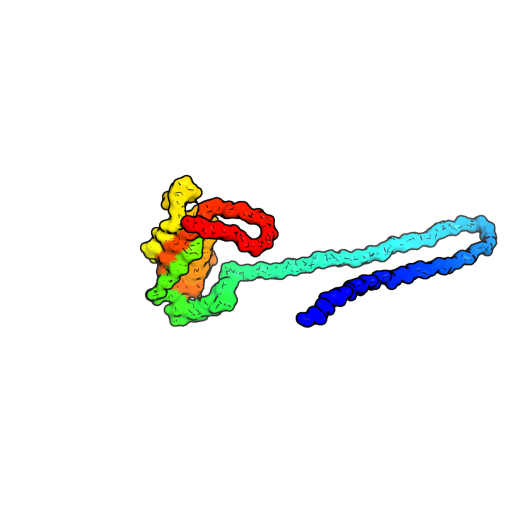M 644 C CA . SER A 1 95 ? 2.932 -5.263 7.091 1.00 97.44 95 SER A CA 1
ATOM 645 C C . SER A 1 95 ? 1.976 -5.795 6.010 1.00 97.44 95 SER A C 1
ATOM 647 O O . SER A 1 95 ? 0.767 -5.789 6.217 1.00 97.44 95 SER A O 1
ATOM 649 N N . LEU A 1 96 ? 2.473 -6.315 4.887 1.00 98.12 96 LEU A N 1
ATOM 650 C CA . LEU A 1 96 ? 1.661 -6.765 3.744 1.00 98.12 96 LEU A CA 1
ATOM 651 C C . LEU A 1 96 ? 1.737 -8.272 3.490 1.00 98.12 96 LEU A C 1
ATOM 653 O O . LEU A 1 96 ? 0.939 -8.804 2.719 1.00 98.12 96 LEU A O 1
ATOM 657 N N . ASP A 1 97 ? 2.647 -8.974 4.163 1.00 95.06 97 ASP A N 1
ATOM 658 C CA . ASP A 1 97 ? 2.788 -10.419 4.044 1.00 95.06 97 ASP A CA 1
ATOM 659 C C . ASP A 1 97 ? 1.460 -11.127 4.366 1.00 95.06 97 ASP A C 1
ATOM 661 O O . ASP A 1 97 ? 0.815 -10.846 5.388 1.00 95.06 97 ASP A O 1
ATOM 665 N N . GLY A 1 98 ? 1.029 -11.986 3.438 1.00 94.62 98 GLY A N 1
ATOM 666 C CA . GLY A 1 98 ? -0.275 -12.653 3.454 1.00 94.62 98 GLY A CA 1
ATOM 667 C C . GLY A 1 98 ? -1.479 -11.783 3.048 1.00 94.62 98 GLY A C 1
ATOM 668 O O . GLY A 1 98 ? -2.615 -12.245 3.165 1.00 94.62 98 GLY A O 1
ATOM 669 N N . ARG A 1 99 ? -1.276 -10.536 2.593 1.00 95.75 99 ARG A N 1
ATOM 670 C CA . ARG A 1 99 ? -2.345 -9.627 2.115 1.00 95.75 99 ARG A CA 1
ATOM 671 C C . ARG A 1 99 ? -2.379 -9.466 0.604 1.00 95.75 99 ARG A C 1
ATOM 673 O O . ARG A 1 99 ? -3.458 -9.289 0.041 1.00 95.75 99 ARG A O 1
ATOM 680 N N . VAL A 1 100 ? -1.226 -9.525 -0.051 1.00 97.94 100 VAL A N 1
ATOM 681 C CA . VAL A 1 100 ? -1.117 -9.341 -1.501 1.00 97.94 100 VAL A CA 1
ATOM 682 C C . VAL A 1 100 ? -1.452 -10.647 -2.219 1.00 97.94 100 VAL A C 1
ATOM 684 O O . VAL A 1 100 ? -0.711 -11.622 -2.134 1.00 97.94 100 VAL A O 1
ATOM 687 N N . LEU A 1 101 ? -2.584 -10.668 -2.923 1.00 97.88 101 LEU A N 1
ATOM 688 C CA . LEU A 1 101 ? -3.063 -11.837 -3.665 1.00 97.88 101 LEU A CA 1
ATOM 689 C C . LEU A 1 101 ? -2.382 -12.001 -5.019 1.00 97.88 101 LEU A C 1
ATOM 691 O O . LEU A 1 101 ? -2.159 -13.121 -5.470 1.00 97.88 101 LEU A O 1
ATOM 695 N N . ALA A 1 102 ? -2.123 -10.886 -5.695 1.00 97.75 102 ALA A N 1
ATOM 696 C CA . ALA A 1 102 ? -1.552 -10.879 -7.028 1.00 97.75 102 ALA A CA 1
ATOM 697 C C . ALA A 1 102 ? -0.835 -9.557 -7.289 1.00 97.75 102 ALA A C 1
ATOM 699 O O . ALA A 1 102 ? -1.325 -8.498 -6.897 1.00 97.75 102 ALA A O 1
ATOM 700 N N . ASN A 1 103 ? 0.278 -9.651 -8.012 1.00 97.75 103 ASN A N 1
ATOM 701 C CA . ASN A 1 103 ? 0.993 -8.522 -8.585 1.00 97.75 103 ASN A CA 1
ATOM 702 C C . ASN A 1 103 ? 1.037 -8.704 -10.099 1.00 97.75 103 ASN A C 1
ATOM 704 O O . ASN A 1 103 ? 1.585 -9.690 -10.593 1.00 97.75 103 ASN A O 1
ATOM 708 N N . TYR A 1 104 ? 0.467 -7.747 -10.817 1.00 97.88 104 TYR A N 1
ATOM 709 C CA . TYR A 1 104 ? 0.567 -7.632 -12.264 1.00 97.88 104 TYR A CA 1
ATOM 710 C C . TYR A 1 104 ? 1.505 -6.481 -12.610 1.00 97.88 104 TYR A C 1
ATOM 712 O O . TYR A 1 104 ? 1.548 -5.478 -11.897 1.00 97.88 104 TYR A O 1
ATOM 720 N N . SER A 1 105 ? 2.233 -6.606 -13.716 1.00 96.56 105 SER A N 1
ATOM 721 C CA . SER A 1 105 ? 3.049 -5.525 -14.261 1.00 96.56 105 SER A CA 1
ATOM 722 C C . SER A 1 105 ? 2.695 -5.292 -15.719 1.00 96.56 105 SER A C 1
ATOM 724 O O . SER A 1 105 ? 2.516 -6.244 -16.477 1.00 96.56 1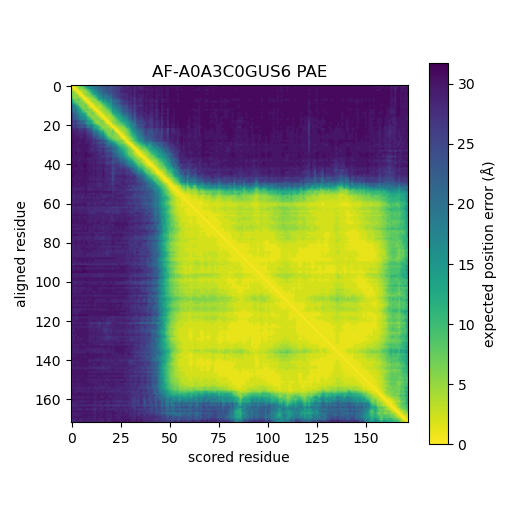05 SER A O 1
ATOM 726 N N . TYR A 1 106 ? 2.596 -4.016 -16.076 1.00 95.75 106 TYR A N 1
ATOM 727 C CA . TYR A 1 106 ? 2.277 -3.530 -17.415 1.00 95.75 106 TYR A CA 1
ATOM 728 C C . TYR A 1 106 ? 3.431 -2.691 -17.982 1.00 95.75 106 TYR A C 1
ATOM 730 O O . TYR A 1 106 ? 3.203 -1.757 -18.735 1.00 95.75 106 TYR A O 1
ATOM 738 N N . LEU A 1 107 ? 4.666 -2.990 -17.571 1.00 94.25 107 LEU A N 1
ATOM 739 C CA . LEU A 1 107 ? 5.873 -2.269 -17.976 1.00 94.25 107 LEU A CA 1
ATOM 740 C C . LEU A 1 107 ? 6.728 -3.112 -18.930 1.00 94.25 107 LEU A C 1
ATOM 742 O O . LEU A 1 107 ? 6.758 -4.340 -18.819 1.00 94.25 107 LEU A O 1
ATOM 746 N N . ASP A 1 108 ? 7.499 -2.460 -19.809 1.00 94.56 108 ASP A N 1
ATOM 747 C CA . ASP A 1 108 ? 8.521 -3.151 -20.605 1.00 94.56 108 ASP A CA 1
ATOM 748 C C . ASP A 1 108 ? 9.694 -3.588 -19.708 1.00 94.56 108 ASP A C 1
ATOM 750 O O . ASP A 1 108 ? 10.399 -2.765 -19.114 1.00 94.56 108 ASP A O 1
ATOM 754 N N . GLY A 1 109 ? 9.933 -4.900 -19.642 1.00 94.44 109 GLY A N 1
ATOM 755 C CA . GLY A 1 109 ? 11.044 -5.497 -18.899 1.00 94.44 109 GLY A CA 1
ATOM 756 C C . GLY A 1 109 ? 12.434 -5.217 -19.481 1.00 94.44 109 GLY A C 1
ATOM 757 O O . GLY A 1 109 ? 13.430 -5.562 -18.852 1.00 94.44 109 GLY A O 1
ATOM 758 N N . ARG A 1 110 ? 12.541 -4.595 -20.665 1.00 94.69 110 ARG A N 1
ATOM 759 C CA . ARG A 1 110 ? 13.824 -4.109 -21.207 1.00 94.69 110 ARG A CA 1
ATOM 760 C C . ARG A 1 110 ? 14.316 -2.840 -20.521 1.00 94.69 110 ARG A C 1
ATOM 762 O O . ARG A 1 110 ? 15.520 -2.599 -20.491 1.00 94.69 110 ARG A O 1
ATOM 769 N N . THR A 1 111 ? 13.397 -2.025 -20.014 1.00 94.25 111 THR A N 1
ATOM 770 C CA . THR A 1 111 ? 13.687 -0.722 -19.396 1.00 94.25 111 THR A CA 1
ATOM 771 C C . THR A 1 111 ? 13.356 -0.688 -17.906 1.00 94.25 111 THR A C 1
ATOM 773 O O . THR A 1 111 ? 13.727 0.269 -17.232 1.00 94.25 111 THR A O 1
ATOM 776 N N . ASN A 1 112 ? 12.712 -1.736 -17.380 1.00 95.81 112 ASN A N 1
ATOM 777 C CA . ASN A 1 112 ? 12.307 -1.847 -15.981 1.00 95.81 112 ASN A CA 1
ATOM 778 C C . ASN A 1 112 ? 12.740 -3.185 -15.376 1.00 95.81 112 ASN A C 1
ATOM 780 O O . ASN A 1 112 ? 12.710 -4.232 -16.026 1.00 95.81 112 ASN A O 1
ATOM 784 N N . ASN A 1 113 ? 13.082 -3.172 -14.093 1.00 96.38 113 ASN A N 1
ATOM 785 C CA . ASN A 1 113 ? 13.381 -4.366 -13.324 1.00 96.38 113 ASN A CA 1
ATOM 786 C C . ASN A 1 113 ? 12.086 -5.037 -12.843 1.00 96.38 113 ASN A C 1
ATOM 788 O O . ASN A 1 113 ? 11.482 -4.641 -11.840 1.00 96.38 113 ASN A O 1
ATOM 792 N N . LEU A 1 114 ? 11.691 -6.099 -13.548 1.00 95.44 114 LEU A N 1
ATOM 793 C CA . LEU A 1 114 ? 10.527 -6.925 -13.208 1.00 95.44 114 LEU A CA 1
ATOM 794 C C . LEU A 1 114 ? 10.848 -8.074 -12.235 1.00 95.44 114 LEU A C 1
ATOM 796 O O . LEU A 1 114 ? 9.950 -8.825 -11.866 1.00 95.44 114 LEU A O 1
ATOM 800 N N . ASN A 1 115 ? 12.108 -8.222 -11.801 1.00 96.00 115 ASN A N 1
ATOM 801 C CA . ASN A 1 115 ? 12.494 -9.242 -10.813 1.00 96.00 115 ASN A CA 1
ATOM 802 C C . ASN A 1 115 ? 12.137 -8.845 -9.375 1.00 96.00 115 ASN A C 1
ATOM 804 O O . ASN A 1 115 ? 12.241 -9.662 -8.462 1.00 96.00 115 ASN A O 1
ATOM 808 N N . VAL A 1 116 ? 11.751 -7.588 -9.165 1.00 96.06 116 VAL A N 1
ATOM 809 C CA . VAL A 1 116 ? 11.252 -7.080 -7.889 1.00 96.06 116 VAL A CA 1
ATOM 810 C C . VAL A 1 116 ? 9.858 -6.511 -8.090 1.00 96.06 116 VAL A C 1
ATOM 812 O O . VAL A 1 116 ? 9.525 -6.008 -9.163 1.00 96.06 116 VAL A O 1
ATOM 815 N N . ASP A 1 117 ? 9.043 -6.596 -7.046 1.00 97.31 117 ASP A N 1
ATOM 816 C CA . ASP A 1 117 ? 7.637 -6.206 -7.109 1.00 97.31 117 ASP A CA 1
ATOM 817 C C . ASP A 1 117 ? 7.433 -4.697 -7.284 1.00 97.31 117 ASP A C 1
ATOM 819 O O . ASP A 1 117 ? 6.549 -4.281 -8.030 1.00 97.31 117 ASP A O 1
ATOM 823 N N . ASP A 1 118 ? 8.252 -3.893 -6.611 1.00 97.62 118 ASP A N 1
ATOM 824 C CA . ASP A 1 118 ? 8.181 -2.434 -6.593 1.00 97.62 118 ASP A CA 1
ATOM 825 C C . ASP A 1 118 ? 9.598 -1.882 -6.410 1.00 97.62 118 ASP A C 1
ATOM 827 O O . ASP A 1 118 ? 10.259 -2.168 -5.411 1.00 97.62 118 ASP A O 1
ATOM 831 N N . VAL A 1 119 ? 10.086 -1.137 -7.401 1.00 96.88 119 VAL A N 1
ATOM 832 C CA . VAL A 1 119 ? 11.415 -0.501 -7.361 1.00 96.88 119 VAL A CA 1
ATOM 833 C C . VAL A 1 119 ? 11.348 0.863 -6.675 1.00 96.88 119 VAL A C 1
ATOM 835 O O . VAL A 1 119 ? 12.316 1.286 -6.047 1.00 96.88 119 VAL A O 1
ATOM 838 N N . VAL A 1 120 ? 10.212 1.555 -6.795 1.00 95.75 120 VAL A N 1
ATOM 839 C CA . VAL A 1 120 ? 10.046 2.946 -6.350 1.00 95.75 120 VAL A CA 1
ATOM 840 C C . VAL A 1 120 ? 9.615 3.006 -4.885 1.00 95.75 120 VAL A C 1
ATOM 842 O O . VAL A 1 120 ? 10.046 3.890 -4.151 1.00 95.75 120 VAL A O 1
ATOM 845 N N . GLY A 1 121 ? 8.775 2.069 -4.445 1.00 96.69 121 GLY A N 1
ATOM 846 C CA . GLY A 1 121 ? 8.295 1.954 -3.067 1.00 96.69 121 GLY A CA 1
ATOM 847 C C . GLY A 1 121 ? 7.020 2.747 -2.761 1.00 96.69 121 GLY A C 1
ATOM 848 O O . GLY A 1 121 ? 6.411 2.523 -1.714 1.00 96.69 121 GLY A O 1
ATOM 849 N N . HIS A 1 122 ? 6.589 3.652 -3.648 1.00 97.50 122 HIS A N 1
ATOM 850 C CA . HIS A 1 122 ? 5.389 4.468 -3.433 1.00 97.50 122 HIS A CA 1
ATOM 851 C C . HIS A 1 122 ? 4.129 3.598 -3.336 1.00 97.50 122 HIS A C 1
ATOM 853 O O . HIS A 1 122 ? 3.388 3.696 -2.357 1.00 97.50 122 HIS A O 1
ATOM 859 N N . GLY A 1 123 ? 3.930 2.683 -4.288 1.00 98.19 123 GLY A N 1
ATOM 860 C CA . GLY A 1 123 ? 2.786 1.778 -4.277 1.00 98.19 123 GLY A CA 1
ATOM 861 C C . GLY A 1 123 ? 2.771 0.854 -3.060 1.00 98.19 123 GLY A C 1
ATOM 862 O O . GLY A 1 123 ? 1.708 0.600 -2.489 1.00 98.19 123 GLY A O 1
ATOM 863 N N . THR A 1 124 ? 3.945 0.429 -2.586 1.00 98.50 124 THR A N 1
ATOM 864 C CA . THR A 1 124 ? 4.067 -0.298 -1.316 1.00 98.50 124 THR A CA 1
ATOM 865 C C . THR A 1 124 ? 3.579 0.552 -0.143 1.00 98.50 124 THR A C 1
ATOM 867 O O . THR A 1 124 ? 2.687 0.105 0.573 1.00 98.50 124 THR A O 1
ATOM 870 N N . ALA A 1 125 ? 4.053 1.792 0.013 1.00 97.88 125 ALA A N 1
ATOM 871 C CA . ALA A 1 125 ? 3.610 2.685 1.089 1.00 97.88 125 ALA A CA 1
ATOM 872 C C . ALA A 1 125 ? 2.093 2.966 1.042 1.00 97.88 125 ALA A C 1
ATOM 874 O O . ALA A 1 125 ? 1.415 2.960 2.074 1.00 97.88 125 ALA A O 1
ATOM 875 N N . VAL A 1 126 ? 1.533 3.145 -0.160 1.00 98.44 126 VAL A N 1
ATOM 876 C CA . VAL A 1 126 ? 0.081 3.267 -0.372 1.00 98.44 126 VAL A CA 1
ATOM 877 C C . VAL A 1 126 ? -0.645 2.007 0.107 1.00 98.44 126 VAL A C 1
ATOM 879 O O . VAL A 1 126 ? -1.632 2.100 0.842 1.00 98.44 126 VAL A O 1
ATOM 882 N N . ALA A 1 127 ? -0.154 0.822 -0.260 1.00 98.56 127 ALA A N 1
ATOM 883 C CA . ALA A 1 127 ? -0.742 -0.444 0.162 1.00 98.56 127 ALA A CA 1
ATOM 884 C C . ALA A 1 127 ? -0.664 -0.644 1.685 1.00 98.56 127 ALA A C 1
ATOM 886 O O . ALA A 1 127 ? -1.617 -1.149 2.282 1.00 98.56 127 ALA A O 1
ATOM 887 N N . GLU A 1 128 ? 0.423 -0.219 2.334 1.00 98.19 128 GLU A N 1
ATOM 888 C CA . GLU A 1 128 ? 0.570 -0.276 3.793 1.00 98.19 128 GLU A CA 1
ATOM 889 C C . GLU A 1 128 ? -0.450 0.600 4.517 1.00 98.19 128 GLU A C 1
ATOM 891 O O . GLU A 1 128 ? -1.079 0.155 5.481 1.00 98.19 128 GLU A O 1
ATOM 896 N N . LEU A 1 129 ? -0.654 1.826 4.032 1.00 97.88 129 LEU A N 1
ATOM 897 C CA . LEU A 1 129 ? -1.664 2.733 4.568 1.00 97.88 129 LEU A CA 1
ATOM 898 C C . LEU A 1 129 ? -3.080 2.204 4.338 1.00 97.88 129 LEU A C 1
ATOM 900 O O . LEU A 1 129 ? -3.939 2.356 5.205 1.00 97.88 129 LEU A O 1
ATOM 904 N N . ALA A 1 130 ? -3.329 1.553 3.202 1.00 98.31 130 ALA A N 1
ATOM 905 C CA . ALA A 1 130 ? -4.636 1.000 2.879 1.00 98.31 130 ALA A CA 1
ATOM 906 C C . ALA A 1 130 ? -4.966 -0.249 3.713 1.00 98.31 130 ALA A C 1
ATOM 908 O O . ALA A 1 130 ? -6.002 -0.280 4.377 1.00 98.31 130 ALA A O 1
ATOM 909 N N . ALA A 1 131 ? -4.095 -1.263 3.700 1.00 98.19 131 ALA A N 1
ATOM 910 C CA . ALA A 1 131 ? -4.393 -2.601 4.224 1.00 98.19 131 ALA A CA 1
ATOM 911 C C . ALA A 1 131 ? -3.252 -3.258 5.018 1.00 98.19 131 ALA A C 1
ATOM 913 O O . ALA A 1 131 ? -3.310 -4.452 5.320 1.00 98.19 131 ALA A O 1
ATOM 914 N N . GLY A 1 132 ? -2.210 -2.506 5.379 1.00 97.81 132 GLY A N 1
ATOM 915 C CA . GLY A 1 132 ? -1.105 -3.034 6.172 1.00 97.81 132 GLY A CA 1
ATOM 916 C C . GLY A 1 132 ? -1.567 -3.521 7.547 1.00 97.81 132 GLY A C 1
ATOM 917 O O . GLY A 1 132 ? -2.294 -2.822 8.258 1.00 97.81 132 GLY A O 1
ATOM 918 N N . LYS A 1 133 ? -1.119 -4.707 7.966 1.00 96.75 133 LYS A N 1
ATOM 919 C CA . LYS A 1 133 ? -1.265 -5.161 9.354 1.00 96.75 133 LYS A CA 1
ATOM 920 C C . LYS A 1 133 ? -0.335 -4.371 10.275 1.00 96.75 133 LYS A C 1
ATOM 922 O O . LYS A 1 133 ? 0.690 -3.844 9.842 1.00 96.75 133 LYS A O 1
ATOM 927 N N . ALA A 1 134 ? -0.694 -4.304 11.553 1.00 96.00 134 ALA A N 1
ATOM 928 C CA . ALA A 1 134 ? 0.174 -3.714 12.563 1.00 96.00 134 ALA A CA 1
ATOM 929 C C . ALA A 1 134 ? 1.473 -4.529 12.693 1.00 96.00 134 ALA A C 1
ATOM 931 O O . ALA A 1 134 ? 1.430 -5.761 12.732 1.00 96.00 134 ALA A O 1
ATOM 932 N N . VAL A 1 135 ? 2.618 -3.846 12.750 1.00 96.44 135 VAL A N 1
ATOM 933 C CA . VAL A 1 135 ? 3.949 -4.460 12.885 1.00 96.44 135 VA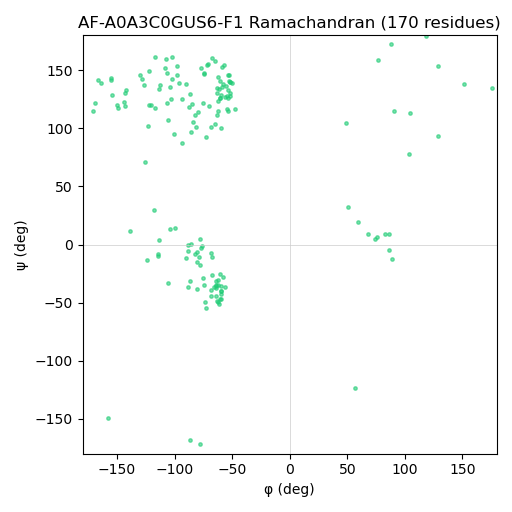L A CA 1
ATOM 934 C C . VAL A 1 135 ? 4.826 -3.566 13.753 1.00 96.44 135 VAL A C 1
ATOM 936 O O . VAL A 1 135 ? 5.044 -2.400 13.431 1.00 96.44 135 VAL A O 1
ATOM 939 N N . GLY A 1 136 ? 5.362 -4.105 14.850 1.00 94.25 136 GLY A N 1
ATOM 940 C CA . GLY A 1 136 ? 6.142 -3.307 15.799 1.00 94.25 136 GLY A CA 1
ATOM 941 C C . GLY A 1 136 ? 5.327 -2.119 16.322 1.00 94.25 136 GLY A C 1
ATOM 942 O O . GLY A 1 136 ? 4.236 -2.309 16.850 1.00 94.25 136 GLY A O 1
ATOM 943 N N . GLY A 1 137 ? 5.850 -0.901 16.158 1.00 93.62 137 GLY A N 1
ATOM 944 C CA . GLY A 1 137 ? 5.151 0.339 16.521 1.00 93.62 137 GLY A CA 1
ATOM 945 C C . GLY A 1 137 ? 4.154 0.857 15.475 1.00 93.62 137 GLY A C 1
ATOM 946 O O . GLY A 1 137 ? 3.429 1.804 15.765 1.00 93.62 137 GLY A O 1
ATOM 947 N N . TRP A 1 138 ? 4.105 0.279 14.267 1.00 94.75 138 TRP A N 1
ATOM 948 C CA . TRP A 1 138 ? 3.149 0.674 13.226 1.00 94.75 138 TRP A CA 1
ATOM 949 C C . TRP A 1 138 ? 1.745 0.141 13.552 1.00 94.75 138 TRP A C 1
ATOM 951 O O . TRP A 1 138 ? 1.581 -1.079 13.645 1.00 94.75 138 TRP A O 1
ATOM 961 N N . PRO A 1 139 ? 0.712 1.000 13.682 1.00 95.19 139 PRO A N 1
ATOM 962 C CA . PRO A 1 139 ? -0.639 0.585 14.082 1.00 95.19 139 PRO A CA 1
ATOM 963 C C . PRO A 1 139 ? -1.451 -0.101 12.962 1.00 95.19 139 PRO A C 1
ATOM 965 O O . PRO A 1 139 ? -2.597 -0.528 13.175 1.00 95.19 139 PRO A O 1
ATOM 968 N N . GLY A 1 140 ? -0.879 -0.223 11.762 1.00 96.44 140 GLY A N 1
ATOM 969 C CA . GLY A 1 140 ? -1.554 -0.753 10.580 1.00 96.44 140 GLY A CA 1
ATOM 970 C C . GLY A 1 140 ? -2.309 0.314 9.786 1.00 96.44 140 GLY A C 1
ATOM 971 O O . GLY A 1 140 ? -2.458 1.460 10.215 1.00 96.44 140 GLY A O 1
ATOM 972 N N . GLY A 1 141 ? -2.801 -0.090 8.621 1.00 97.25 141 GLY A N 1
ATOM 973 C CA . GLY A 1 141 ? -3.576 0.740 7.712 1.00 97.25 141 GLY A CA 1
ATOM 974 C C . GLY A 1 141 ? -5.039 0.925 8.122 1.00 97.25 141 GLY A C 1
ATOM 975 O O . GLY A 1 141 ? -5.478 0.523 9.207 1.00 97.25 141 GLY A O 1
ATOM 976 N N . ILE A 1 142 ? -5.801 1.534 7.216 1.00 98.31 142 ILE A N 1
ATOM 977 C CA . ILE A 1 142 ? -7.234 1.810 7.367 1.00 98.31 142 ILE A CA 1
ATOM 978 C C . ILE A 1 142 ? -8.040 0.510 7.482 1.00 98.31 142 ILE A C 1
ATOM 980 O O . ILE A 1 142 ? -8.846 0.363 8.399 1.00 98.31 142 ILE A O 1
ATOM 984 N N . ALA A 1 143 ? -7.792 -0.443 6.583 1.00 98.12 143 ALA A N 1
ATOM 985 C CA . ALA A 1 143 ? -8.533 -1.692 6.439 1.00 98.12 143 ALA A CA 1
ATOM 986 C C . ALA A 1 143 ? -7.583 -2.909 6.495 1.00 98.12 143 ALA A C 1
ATOM 988 O O . ALA A 1 143 ? -7.336 -3.559 5.478 1.00 98.12 143 ALA A O 1
ATOM 989 N N . PRO A 1 144 ? -7.014 -3.239 7.670 1.00 97.38 144 PRO A N 1
ATOM 990 C CA . PRO A 1 144 ? -5.963 -4.256 7.800 1.00 97.38 144 PRO A CA 1
ATOM 991 C C . PRO A 1 144 ? -6.418 -5.701 7.510 1.00 97.38 144 PRO A C 1
ATOM 993 O O . PRO A 1 144 ? -5.575 -6.603 7.441 1.00 97.38 144 PRO A O 1
ATOM 996 N N . GLY A 1 145 ? -7.726 -5.945 7.388 1.00 97.56 145 GLY A N 1
ATOM 997 C CA . GLY A 1 145 ? -8.322 -7.217 6.970 1.00 97.56 145 GLY A CA 1
ATOM 998 C C . GLY A 1 145 ? -8.531 -7.338 5.456 1.00 97.56 145 GLY A C 1
ATOM 999 O O . GLY A 1 145 ? -8.803 -8.436 4.965 1.00 97.56 145 GLY A O 1
ATOM 1000 N N . ALA A 1 146 ? -8.387 -6.244 4.702 1.00 98.56 146 ALA A N 1
ATOM 1001 C CA . ALA A 1 146 ? -8.541 -6.253 3.253 1.00 98.56 146 ALA A CA 1
ATOM 1002 C C . ALA A 1 146 ? -7.370 -6.954 2.548 1.00 98.56 146 ALA A C 1
ATOM 1004 O O . ALA A 1 146 ? -6.242 -7.018 3.038 1.00 98.56 146 ALA A O 1
ATOM 1005 N N . GLN A 1 147 ? -7.649 -7.469 1.356 1.00 98.69 147 GLN A N 1
ATOM 1006 C CA . GLN A 1 147 ? -6.661 -8.064 0.458 1.00 98.69 147 GLN A CA 1
ATOM 1007 C C . GLN A 1 147 ? -6.214 -7.053 -0.601 1.00 98.69 147 GLN A C 1
ATOM 1009 O O . GLN A 1 147 ? -6.980 -6.172 -0.985 1.00 98.69 147 GLN A O 1
ATOM 1014 N N . ILE A 1 148 ? -4.997 -7.209 -1.119 1.00 98.75 148 ILE A N 1
ATOM 1015 C CA . ILE A 1 148 ? -4.403 -6.313 -2.117 1.00 98.75 148 ILE A CA 1
ATOM 1016 C C . ILE A 1 148 ? -4.226 -7.040 -3.449 1.00 98.75 148 ILE A C 1
ATOM 1018 O O . ILE A 1 148 ? -3.777 -8.186 -3.495 1.00 98.75 148 ILE A O 1
ATOM 1022 N N . VAL A 1 149 ? -4.551 -6.351 -4.541 1.00 98.62 149 VAL A N 1
ATOM 1023 C CA . VAL A 1 149 ? -4.159 -6.722 -5.906 1.00 98.62 149 VAL A CA 1
ATOM 1024 C C . VAL A 1 149 ? -3.392 -5.548 -6.498 1.00 98.62 149 VAL A C 1
ATOM 1026 O O . VAL A 1 149 ? -3.938 -4.453 -6.592 1.00 98.62 149 VAL A O 1
ATOM 1029 N N . SER A 1 150 ? -2.137 -5.757 -6.888 1.00 98.50 150 SER A N 1
ATOM 1030 C CA . SER A 1 150 ? -1.309 -4.704 -7.476 1.00 98.50 150 SER A CA 1
ATOM 1031 C C . SER A 1 150 ? -1.334 -4.752 -9.001 1.00 98.50 150 SER A C 1
ATOM 1033 O O . SER A 1 150 ? -1.246 -5.821 -9.607 1.00 98.50 150 SER A O 1
ATOM 1035 N N . ALA A 1 151 ? -1.411 -3.574 -9.610 1.00 98.19 151 ALA A N 1
ATOM 1036 C CA . ALA A 1 151 ? -1.176 -3.317 -11.018 1.00 98.19 151 ALA A CA 1
ATOM 1037 C C . ALA A 1 151 ? -0.065 -2.268 -11.132 1.00 98.19 151 ALA A C 1
ATOM 1039 O O . ALA A 1 151 ? -0.290 -1.074 -10.935 1.00 98.19 151 ALA A O 1
ATOM 1040 N N . ARG A 1 152 ? 1.149 -2.722 -11.437 1.00 97.31 152 ARG A N 1
ATOM 1041 C CA . ARG A 1 152 ? 2.307 -1.853 -11.617 1.00 97.31 152 ARG A CA 1
ATOM 1042 C C . ARG A 1 152 ? 2.281 -1.209 -12.998 1.00 97.31 152 ARG A C 1
ATOM 1044 O O . ARG A 1 152 ? 2.432 -1.913 -13.999 1.00 97.31 152 ARG A O 1
ATOM 1051 N N . ILE A 1 153 ? 2.118 0.111 -13.018 1.00 95.44 153 ILE A N 1
ATOM 1052 C CA . ILE A 1 153 ? 2.076 0.948 -14.227 1.00 95.44 153 ILE A CA 1
ATOM 1053 C C . ILE A 1 153 ? 3.122 2.073 -14.220 1.00 95.44 153 ILE A C 1
ATOM 1055 O O . ILE A 1 153 ? 3.355 2.686 -15.255 1.00 95.44 153 ILE A O 1
ATOM 1059 N N . ILE A 1 154 ? 3.743 2.363 -13.070 1.00 93.62 154 ILE A N 1
ATOM 1060 C CA . ILE A 1 154 ? 4.769 3.409 -12.953 1.00 93.62 154 ILE A CA 1
ATOM 1061 C C . ILE A 1 154 ? 6.151 2.778 -13.139 1.00 93.62 154 ILE A C 1
ATOM 1063 O O . ILE A 1 154 ? 6.501 1.828 -12.434 1.00 93.62 154 ILE A O 1
ATOM 1067 N N . ALA A 1 155 ? 6.915 3.315 -14.090 1.00 93.50 155 ALA A N 1
ATOM 1068 C CA . ALA A 1 155 ? 8.267 2.877 -14.420 1.00 93.50 155 ALA A CA 1
ATOM 1069 C C . ALA A 1 155 ? 9.287 3.171 -13.303 1.00 93.50 155 ALA A C 1
ATOM 1071 O O . ALA A 1 155 ? 9.085 4.046 -12.462 1.00 93.50 155 ALA A O 1
ATOM 1072 N N . ASP A 1 156 ? 10.421 2.469 -13.336 1.00 93.50 156 ASP A N 1
ATOM 1073 C CA . ASP A 1 156 ? 11.492 2.579 -12.328 1.00 93.50 156 ASP A CA 1
ATOM 1074 C C . ASP A 1 156 ? 12.134 3.959 -12.294 1.00 93.50 156 ASP A C 1
ATOM 1076 O O . ASP A 1 156 ? 12.571 4.452 -11.253 1.00 93.50 156 ASP A O 1
ATOM 1080 N N . GLN A 1 157 ? 12.227 4.567 -13.470 1.00 88.56 157 GLN A N 1
ATOM 1081 C CA . GLN A 1 157 ? 12.796 5.883 -13.644 1.00 88.56 157 GLN A CA 1
ATOM 1082 C C . GLN A 1 157 ? 11.671 6.883 -13.833 1.00 88.56 157 GLN A C 1
ATOM 1084 O O . GLN A 1 157 ? 10.849 6.762 -14.741 1.00 88.56 157 GLN A O 1
ATOM 1089 N N . ARG A 1 158 ? 11.677 7.913 -12.984 1.00 80.38 158 ARG A N 1
ATOM 1090 C CA . ARG A 1 158 ? 10.830 9.082 -13.195 1.00 80.38 158 ARG A CA 1
ATOM 1091 C C . ARG A 1 158 ? 11.174 9.706 -14.555 1.00 80.38 158 ARG A C 1
ATOM 1093 O O . ARG A 1 158 ? 12.366 9.869 -14.844 1.00 80.38 158 ARG A O 1
ATOM 1100 N N . PRO A 1 159 ? 10.181 10.087 -15.369 1.00 78.19 159 PRO A N 1
ATOM 1101 C CA . PRO A 1 159 ? 10.468 10.860 -16.561 1.00 78.19 159 PRO A CA 1
ATOM 1102 C C . PRO A 1 159 ? 11.032 12.234 -16.169 1.00 78.19 159 PRO A C 1
ATOM 1104 O O . PRO A 1 159 ? 10.851 12.697 -15.037 1.00 78.19 159 PRO A O 1
ATOM 1107 N N . ALA A 1 160 ? 11.757 12.869 -17.091 1.00 80.00 160 ALA A N 1
ATOM 1108 C CA . ALA A 1 160 ? 12.269 14.216 -16.868 1.00 80.00 160 ALA A CA 1
ATOM 1109 C C . ALA A 1 160 ? 11.089 15.170 -16.646 1.00 80.00 160 ALA A C 1
ATOM 1111 O O . ALA A 1 160 ? 10.165 15.196 -17.449 1.00 80.00 160 ALA A O 1
ATOM 1112 N N . ASP A 1 161 ? 11.105 15.906 -15.541 1.00 80.00 161 ASP A N 1
ATOM 1113 C CA . ASP A 1 161 ? 10.137 16.967 -15.279 1.00 80.00 161 ASP A CA 1
ATOM 1114 C C . ASP A 1 161 ? 10.674 18.261 -15.896 1.00 80.00 161 ASP A C 1
ATOM 1116 O O . ASP A 1 161 ? 11.767 18.714 -15.545 1.00 80.00 161 ASP A O 1
ATOM 1120 N N . ASP A 1 162 ? 9.935 18.821 -16.850 1.00 80.81 162 ASP A N 1
ATOM 1121 C CA . ASP A 1 162 ? 10.282 20.075 -17.517 1.00 80.81 162 ASP A CA 1
ATOM 1122 C C . ASP A 1 162 ? 9.793 21.317 -16.747 1.00 80.81 162 ASP A C 1
ATOM 1124 O O . ASP A 1 162 ? 10.018 22.448 -17.181 1.00 80.81 162 ASP A O 1
ATOM 1128 N N . GLY A 1 163 ? 9.134 21.123 -15.598 1.00 80.19 163 GLY A N 1
ATOM 1129 C CA . GLY A 1 163 ? 8.606 22.190 -14.753 1.00 80.19 163 GLY A CA 1
ATOM 1130 C C . GLY A 1 163 ? 7.444 22.958 -15.383 1.00 80.19 163 GLY A C 1
ATOM 1131 O O . GLY A 1 163 ? 7.033 23.988 -14.848 1.00 80.19 163 GLY A O 1
ATOM 1132 N N . SER A 1 164 ? 6.904 22.488 -16.512 1.00 83.31 164 SER A N 1
ATOM 1133 C CA . SER A 1 164 ? 5.839 23.180 -17.240 1.00 83.31 164 SER A CA 1
ATOM 1134 C C . SER A 1 164 ? 4.461 23.003 -16.598 1.00 83.31 164 SER A C 1
ATOM 1136 O O . SER A 1 164 ? 3.540 23.762 -16.896 1.00 83.31 164 SER A O 1
ATOM 1138 N N . G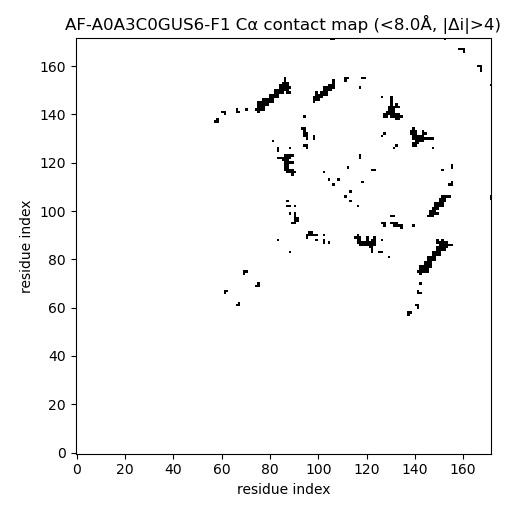LY A 1 165 ? 4.308 22.002 -15.722 1.00 79.00 165 GLY A N 1
ATOM 1139 C CA . GLY A 1 165 ? 3.031 21.643 -15.103 1.00 79.00 165 GLY A CA 1
ATOM 1140 C C . GLY A 1 165 ? 2.055 20.933 -16.048 1.00 79.00 165 GLY A C 1
ATOM 1141 O O . GLY A 1 165 ? 0.935 20.639 -15.638 1.00 79.00 165 GLY A O 1
ATOM 1142 N N . ASN A 1 166 ? 2.465 20.623 -17.283 1.00 78.62 166 ASN A N 1
ATOM 1143 C CA . ASN A 1 166 ? 1.624 19.921 -18.259 1.00 78.62 166 ASN A CA 1
ATOM 1144 C C . ASN A 1 166 ? 1.588 18.397 -18.046 1.00 78.62 166 ASN A C 1
ATOM 1146 O O . ASN A 1 166 ? 0.794 17.707 -18.684 1.00 78.62 166 ASN A O 1
ATOM 1150 N N . GLY A 1 167 ? 2.404 17.887 -17.119 1.00 70.06 167 GLY A N 1
ATOM 1151 C CA . GLY A 1 167 ? 2.566 16.461 -16.866 1.00 70.06 167 GLY A CA 1
ATOM 1152 C C . GLY A 1 167 ? 3.427 15.775 -17.927 1.00 70.06 167 GLY A C 1
ATOM 1153 O O . GLY A 1 167 ? 3.595 16.267 -19.040 1.00 70.06 167 GLY A O 1
ATOM 1154 N N . ASN A 1 168 ? 3.974 14.618 -17.563 1.00 69.25 168 ASN A N 1
ATOM 1155 C CA . ASN A 1 168 ? 4.707 13.769 -18.494 1.00 69.25 168 ASN A CA 1
ATOM 1156 C C . ASN A 1 168 ? 3.737 12.787 -19.153 1.00 69.25 168 ASN A C 1
ATOM 1158 O O . ASN A 1 168 ? 2.873 12.223 -18.477 1.00 69.25 168 ASN A O 1
ATOM 1162 N N . GLU A 1 169 ? 3.884 12.569 -20.461 1.00 66.38 169 GLU A N 1
ATOM 1163 C CA . GLU A 1 169 ? 3.117 11.537 -21.158 1.00 66.38 169 GLU A CA 1
ATOM 1164 C C . GLU A 1 169 ? 3.415 10.164 -20.544 1.00 66.38 169 GLU A C 1
ATOM 1166 O O . GLU A 1 169 ? 4.570 9.766 -20.377 1.00 66.38 169 GLU A O 1
ATOM 1171 N N . VAL A 1 170 ? 2.356 9.433 -20.197 1.00 55.69 170 VAL A N 1
ATOM 1172 C CA . VAL A 1 170 ? 2.459 8.047 -19.742 1.00 55.69 170 VAL A CA 1
ATOM 1173 C C . VAL A 1 170 ? 2.462 7.169 -20.987 1.00 55.69 170 VAL A C 1
ATOM 1175 O O . VAL A 1 170 ? 1.408 6.876 -21.549 1.00 55.69 170 VAL A O 1
ATOM 1178 N N . THR A 1 171 ? 3.644 6.773 -21.452 1.00 55.12 171 THR A N 1
ATOM 1179 C CA . THR A 1 171 ? 3.766 5.757 -22.502 1.00 55.12 171 THR A CA 1
ATOM 1180 C C . THR A 1 171 ? 3.714 4.383 -21.843 1.00 55.12 171 THR A C 1
ATOM 1182 O O . THR A 1 171 ? 4.661 3.999 -21.154 1.00 55.12 171 THR A O 1
ATOM 1185 N N . GLY A 1 172 ? 2.580 3.698 -21.994 1.00 43.53 172 GLY A N 1
ATOM 1186 C CA . GLY A 1 172 ? 2.438 2.277 -21.655 1.00 43.53 172 GLY A CA 1
ATOM 1187 C C . GLY A 1 172 ? 3.107 1.360 -22.670 1.00 43.53 172 GLY A C 1
ATOM 1188 O O . GLY A 1 172 ? 3.347 1.814 -23.813 1.00 43.53 172 GLY A O 1
#

Mean predicted aligned error: 15.82 Å

Sequence (172 aa):
MNKAVVGRTVLVTAMAAALSACGGGGGGSNVRVDPPPVTPPPTTPPTTPPTKPPEPAFDAHLTITQAGAARTAGLDGTGVRIGVVDSGVVRNHASLDGRVLANYSYLDGRTNNLNVDDVVGHGTAVAELAAGKAVGGWPGGIAPGAQIVSARIIADQRPADDGSGNGNEVTG